Protein AF-0000000076868403 (afdb_homodimer)

Foldseek 3Di:
DDDDDDPVVVLVVQAAPQPRAGADFWKAQQVPRDIHHPVRVVVCVVVPQQADPVPRHGHPHCVRIDTDVVVVVVSCVVPVPRVVVRVD/DDDDDDPVVVLVVQAAPQPRAGADFWKAQQVPRDIHHPVRVVVCVVVPQQADPVPRHGHPHPVRMDTDVVVVVVSCVVPVPRVVVRVD

Secondary structure (DSSP, 8-state):
-EEEEEHHHHHHHTB-TTT-SB--SEEEETTT--EEEHHHHHHHHHTT--B-TTT--B--SGGGEEE-HHHHHHHHHH-TTHHHHHT-/-EEEEEHHHHHHHTB-TTT-SB--SEEEETTT--EEEHHHHHHHHHTT--B-TTT--B--SGGGEEE-HHHHHHHHHH-TTHHHHHT-

Nearest PDB structures (foldseek):
  3rpg-assembly1_C  TM=9.608E-01  e=3.696E-10  Homo sapiens
  6wi7-assembly1_A  TM=9.172E-01  e=2.124E-09  Homo sapiens
  2ckl-assembly1_B  TM=8.844E-01  e=1.419E-09  Mus musculus
  4s3o-assembly1_E  TM=8.921E-01  e=1.517E-09  Homo sapiens
  6wi8-assembly2_B  TM=9.335E-01  e=3.637E-09  Homo sapiens

Sequence (176 aa):
RFILVKLMDIRKEVQCPICLGIIRKTRTVMECLHRFCRDCIDKSMRLGNNECPACRTHCKSRRSLRDDPNFDALILALYPDIDKYEEERFILVKLMDIRKEVQCPICLGIIRKTRTVMECLHRFCRDCIDKSMRLGNNECPACRTHCKSRRSLRDDPNFDALILALYPDIDKYEEE

pLDDT: mean 93.48, std 6.61, range [60.47, 98.81]

Organism: Aegilops tauschii subsp. strangulata (NCBI:txid200361)

InterPro domains:
  IPR001841 Zinc finger, RING-type [PF13923] (15-55)
  IPR001841 Zinc finger, RING-type [PS50089] (16-56)
  IPR001841 Zinc finger, RING-type [SM00184] (16-55)
  IPR013083 Zinc finger, RING/FYVE/PHD-type [G3DSA:3.30.40.10] (9-79)
  IPR017907 Zinc finger, RING-type, conserved site [PS00518] (32-41)
  IPR044592 Putative E3 ubiquitin-protein ligase RING1a/b [PTHR46537] (1-88)

Radius of gyration: 16.28 Å; Cα contacts (8 Å, |Δi|>4): 278; chains: 2; bounding box: 44×41×28 Å

Solvent-accessible surface area (backbone atoms only — not comparable to full-atom values): 9998 Å² total; per-residue (Å²): 112,70,40,80,27,52,37,70,58,44,47,67,63,45,32,10,78,82,81,67,42,72,51,49,64,35,27,28,36,70,87,75,65,51,58,24,21,36,68,57,51,50,52,45,43,71,75,68,45,49,39,40,92,82,79,57,49,77,32,90,51,76,82,41,48,40,77,34,67,65,59,40,52,38,47,39,42,69,37,82,52,53,72,69,58,72,74,105,112,70,39,80,27,53,38,70,59,45,45,66,63,46,34,9,78,82,83,66,42,72,50,50,65,35,25,28,35,69,86,76,63,50,58,26,21,36,68,56,52,51,51,44,43,72,73,68,46,50,39,38,90,82,79,58,49,77,31,90,51,77,81,42,48,40,76,33,68,65,58,41,51,40,47,40,43,69,36,82,51,53,72,67,57,72,73,103

Structure (mmCIF, N/CA/C/O backbone):
data_AF-0000000076868403-model_v1
#
loop_
_entity.id
_entity.type
_entity.pdbx_description
1 polymer 'RING-type domain-containing protein'
#
loop_
_atom_site.group_PDB
_atom_site.id
_atom_site.type_symbol
_atom_site.label_atom_id
_atom_site.label_alt_id
_atom_site.label_comp_id
_atom_site.label_asym_id
_atom_site.label_entity_id
_atom_site.label_seq_id
_atom_site.pdbx_PDB_ins_code
_atom_site.Cartn_x
_atom_site.Cartn_y
_atom_site.Cartn_z
_atom_site.occupancy
_atom_site.B_iso_or_equiv
_atom_site.auth_seq_id
_atom_site.auth_comp_id
_atom_site.auth_asym_id
_atom_site.auth_atom_id
_atom_site.pdbx_PDB_model_num
ATOM 1 N N . ARG A 1 1 ? 12.086 -15.977 -14.242 1 80.31 1 ARG A N 1
ATOM 2 C CA . ARG A 1 1 ? 11.875 -16.688 -12.984 1 80.31 1 ARG A CA 1
ATOM 3 C C . ARG A 1 1 ? 10.531 -16.328 -12.367 1 80.31 1 ARG A C 1
ATOM 5 O O . ARG A 1 1 ? 10.008 -15.234 -12.602 1 80.31 1 ARG A O 1
ATOM 12 N N . PHE A 1 2 ? 9.93 -17.422 -11.883 1 84.69 2 PHE A N 1
ATOM 13 C CA . PHE A 1 2 ? 8.594 -17.25 -11.328 1 84.69 2 PHE A CA 1
ATOM 14 C C . PHE A 1 2 ? 8.555 -17.688 -9.867 1 84.69 2 PHE A C 1
ATOM 16 O O . PHE A 1 2 ? 9.414 -18.453 -9.422 1 84.69 2 PHE A O 1
ATOM 23 N N . ILE A 1 3 ? 7.703 -17.078 -9.195 1 82.75 3 ILE A N 1
ATOM 24 C CA . ILE A 1 3 ? 7.465 -17.516 -7.832 1 82.75 3 ILE A CA 1
ATOM 25 C C . ILE A 1 3 ? 6.051 -18.078 -7.711 1 82.75 3 ILE A C 1
ATOM 27 O O . ILE A 1 3 ? 5.125 -17.594 -8.359 1 82.75 3 ILE A O 1
ATOM 31 N N . LEU A 1 4 ? 6.059 -19.125 -6.961 1 86.12 4 LEU A N 1
ATOM 32 C CA . LEU A 1 4 ? 4.77 -19.734 -6.648 1 86.12 4 LEU A CA 1
ATOM 33 C C . LEU A 1 4 ? 4.188 -19.156 -5.363 1 86.12 4 LEU A C 1
ATOM 35 O O . LEU A 1 4 ? 4.828 -19.203 -4.312 1 86.12 4 LEU A O 1
ATOM 39 N N . VAL A 1 5 ? 3.016 -18.578 -5.566 1 87.12 5 VAL A N 1
ATOM 40 C CA . VAL A 1 5 ? 2.408 -17.938 -4.406 1 87.12 5 VAL A CA 1
ATOM 41 C C . VAL A 1 5 ? 1.061 -18.594 -4.102 1 87.12 5 VAL A C 1
ATOM 43 O O . VAL A 1 5 ? 0.298 -18.906 -5.016 1 87.12 5 VAL A O 1
ATOM 46 N N . LYS A 1 6 ? 0.873 -18.906 -2.785 1 89.06 6 LYS A N 1
ATOM 47 C CA . LYS A 1 6 ? -0.442 -19.391 -2.371 1 89.06 6 LYS A CA 1
ATOM 48 C C . LYS A 1 6 ? -1.523 -18.359 -2.658 1 89.06 6 LYS A C 1
ATOM 50 O O . LYS A 1 6 ? -1.516 -17.266 -2.078 1 89.06 6 LYS A O 1
ATOM 55 N N . LEU A 1 7 ? -2.42 -18.688 -3.447 1 86.62 7 LEU A N 1
ATOM 56 C CA . LEU A 1 7 ? -3.426 -17.75 -3.938 1 86.62 7 LEU A CA 1
ATOM 57 C C . LEU A 1 7 ? -4.258 -17.203 -2.787 1 86.62 7 LEU A C 1
ATOM 59 O O . LEU A 1 7 ? -4.5 -15.992 -2.719 1 86.62 7 LEU A O 1
ATOM 63 N N . MET A 1 8 ? -4.684 -18.047 -1.926 1 88.5 8 MET A N 1
ATOM 64 C CA . MET A 1 8 ? -5.555 -17.641 -0.831 1 88.5 8 MET A CA 1
ATOM 65 C C . MET A 1 8 ? -4.863 -16.609 0.056 1 88.5 8 MET A C 1
ATOM 67 O O . MET A 1 8 ? -5.5 -15.664 0.532 1 88.5 8 MET A O 1
ATOM 71 N N . ASP A 1 9 ? -3.598 -16.75 0.297 1 91.44 9 ASP A N 1
ATOM 72 C CA . ASP A 1 9 ? -2.859 -15.844 1.171 1 91.44 9 ASP A CA 1
ATOM 73 C C . ASP A 1 9 ? -2.693 -14.469 0.525 1 91.44 9 ASP A C 1
ATOM 75 O O . ASP A 1 9 ? -2.771 -13.445 1.206 1 91.44 9 ASP A O 1
ATOM 79 N N . ILE A 1 10 ? -2.494 -14.5 -0.738 1 92.31 10 ILE A N 1
ATOM 80 C CA . ILE A 1 10 ? -2.281 -13.227 -1.411 1 92.31 10 ILE A CA 1
ATOM 81 C C . ILE A 1 10 ? -3.619 -12.516 -1.612 1 92.31 10 ILE A C 1
ATOM 83 O O . ILE A 1 10 ? -3.699 -11.289 -1.518 1 92.31 10 ILE A O 1
ATOM 87 N N . ARG A 1 11 ? -4.613 -13.25 -1.947 1 92.25 11 ARG A N 1
ATOM 88 C CA . ARG A 1 11 ? -5.934 -12.664 -2.176 1 92.25 11 ARG A CA 1
ATOM 89 C C . ARG A 1 11 ? -6.398 -11.867 -0.962 1 92.25 11 ARG A C 1
ATOM 91 O O . ARG A 1 11 ? -6.953 -10.773 -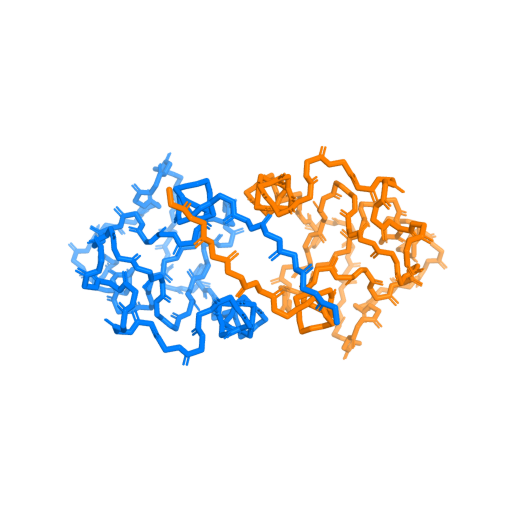1.106 1 92.25 11 ARG A O 1
ATOM 98 N N . LYS A 1 12 ? -6.195 -12.383 0.141 1 95.12 12 LYS A N 1
ATOM 99 C CA . LYS A 1 12 ? -6.602 -11.719 1.377 1 95.12 12 LYS A CA 1
ATOM 100 C C . LYS A 1 12 ? -5.965 -10.336 1.494 1 95.12 12 LYS A C 1
ATOM 102 O O . LYS A 1 12 ? -6.578 -9.406 2.023 1 95.12 12 LYS A O 1
ATOM 107 N N . GLU A 1 13 ? -4.758 -10.172 0.986 1 96.81 13 GLU A N 1
ATOM 108 C CA . GLU A 1 13 ? -3.986 -8.953 1.184 1 96.81 13 GLU A CA 1
ATOM 109 C C . GLU A 1 13 ? -4.316 -7.914 0.112 1 96.81 13 GLU A C 1
ATOM 111 O O . GLU A 1 13 ? -3.941 -6.746 0.237 1 96.81 13 GLU A O 1
ATOM 116 N N . VAL A 1 14 ? -5.031 -8.336 -0.958 1 97.75 14 VAL A N 1
ATOM 117 C CA . VAL A 1 14 ? -5.363 -7.395 -2.023 1 97.75 14 VAL A CA 1
ATOM 118 C C . VAL A 1 14 ? -6.875 -7.391 -2.26 1 97.75 14 VAL A C 1
ATOM 120 O O . VAL A 1 14 ? -7.336 -7.105 -3.367 1 97.75 14 VAL A O 1
ATOM 123 N N . GLN A 1 15 ? -7.566 -7.73 -1.273 1 97.88 15 GLN A N 1
ATOM 124 C CA . GLN A 1 15 ? -9.023 -7.777 -1.336 1 97.88 15 GLN A CA 1
ATOM 125 C C . GLN A 1 15 ? -9.641 -6.508 -0.763 1 97.88 15 GLN A C 1
ATOM 127 O O . GLN A 1 15 ? -9.227 -6.027 0.294 1 97.88 15 GLN A O 1
ATOM 132 N N . CYS A 1 16 ? -10.562 -6.023 -1.455 1 98.56 16 CYS A N 1
ATOM 133 C CA . CYS A 1 16 ? -11.359 -4.91 -0.945 1 98.56 16 CYS A CA 1
ATOM 134 C C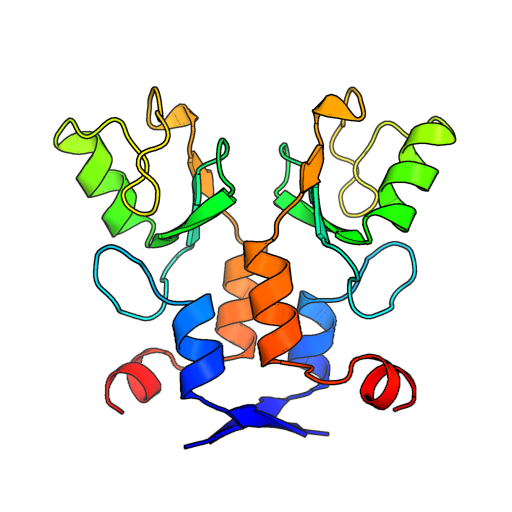 . CYS A 1 16 ? -12.281 -5.367 0.173 1 98.56 16 CYS A C 1
ATOM 136 O O . CYS A 1 16 ? -13.117 -6.258 -0.027 1 98.56 16 CYS A O 1
ATOM 138 N N . PRO A 1 17 ? -12.18 -4.688 1.312 1 98.25 17 PRO A N 1
ATOM 139 C CA . PRO A 1 17 ? -13.023 -5.105 2.439 1 98.25 17 PRO A CA 1
ATOM 140 C C . PRO A 1 17 ? -14.508 -4.863 2.191 1 98.25 17 PRO A C 1
ATOM 142 O O . PRO A 1 17 ? -15.352 -5.41 2.902 1 98.25 17 PRO A O 1
ATOM 145 N N . ILE A 1 18 ? -14.844 -4.098 1.295 1 98 18 ILE A N 1
ATOM 146 C CA . ILE A 1 18 ? -16.234 -3.76 1.062 1 98 18 ILE A CA 1
ATOM 147 C C . ILE A 1 18 ? -16.859 -4.758 0.088 1 98 18 ILE A C 1
ATOM 149 O O . ILE A 1 18 ? -17.859 -5.406 0.405 1 98 18 ILE A O 1
ATOM 153 N N . CYS A 1 19 ? -16.344 -4.992 -1.06 1 98.06 19 CYS A N 1
ATOM 154 C CA . CYS A 1 19 ? -16.969 -5.824 -2.08 1 98.06 19 CYS A CA 1
ATOM 155 C C . CYS A 1 19 ? -16.391 -7.234 -2.062 1 98.06 19 CYS A C 1
ATOM 157 O O . CYS A 1 19 ? -16.922 -8.141 -2.707 1 98.06 19 CYS A O 1
ATOM 159 N N . LEU A 1 20 ? -15.227 -7.426 -1.505 1 97.12 20 LEU A N 1
ATOM 160 C CA . LEU A 1 20 ? -14.547 -8.703 -1.293 1 97.12 20 LEU A CA 1
ATOM 161 C C . LEU A 1 20 ? -13.93 -9.211 -2.59 1 97.12 20 LEU A C 1
ATOM 163 O O . LEU A 1 20 ? -13.531 -10.375 -2.678 1 97.12 20 LEU A O 1
ATOM 167 N N . GLY A 1 21 ? -13.867 -8.398 -3.588 1 96.81 21 GLY A N 1
ATOM 168 C CA . GLY A 1 21 ? -13.117 -8.672 -4.801 1 96.81 21 GLY A CA 1
ATOM 169 C C . GLY A 1 21 ? -11.703 -8.133 -4.766 1 96.81 21 GLY A C 1
ATOM 170 O O . GLY A 1 21 ? -11.305 -7.48 -3.797 1 96.81 21 GLY A O 1
ATOM 171 N N . ILE A 1 22 ? -10.977 -8.461 -5.805 1 97.44 22 ILE A N 1
ATOM 172 C CA . ILE A 1 22 ? -9.648 -7.867 -5.949 1 97.44 22 ILE A CA 1
ATOM 173 C C . ILE A 1 22 ? -9.773 -6.355 -6.133 1 97.44 22 ILE A C 1
ATOM 175 O O . ILE A 1 22 ? -10.594 -5.887 -6.918 1 97.44 22 ILE A O 1
ATOM 179 N N . ILE A 1 23 ? -9.016 -5.637 -5.414 1 98.44 23 ILE A N 1
ATOM 180 C CA . ILE A 1 23 ? -9.086 -4.18 -5.418 1 98.44 23 ILE A CA 1
ATOM 181 C C . ILE A 1 23 ? -8.906 -3.658 -6.84 1 98.44 23 ILE A C 1
ATOM 183 O O . ILE A 1 23 ? -7.98 -4.066 -7.543 1 98.44 23 ILE A O 1
ATOM 187 N N . ARG A 1 24 ? -9.797 -2.809 -7.238 1 97.94 24 ARG A N 1
ATOM 188 C CA . ARG A 1 24 ? -9.703 -2.086 -8.5 1 97.94 24 ARG A CA 1
ATOM 189 C C . ARG A 1 24 ? -9.539 -0.589 -8.266 1 97.94 24 ARG A C 1
ATOM 191 O O . ARG A 1 24 ? -10.328 0.022 -7.539 1 97.94 24 ARG A O 1
ATOM 198 N N . LYS A 1 25 ? -8.5 -0.022 -8.914 1 98.44 25 LYS A N 1
ATOM 199 C CA . LYS A 1 25 ? -8.188 1.386 -8.688 1 98.44 25 LYS A CA 1
ATOM 200 C C . LYS A 1 25 ? -8.094 1.697 -7.195 1 98.44 25 LYS A C 1
ATOM 202 O O . LYS A 1 25 ? -9.031 2.244 -6.613 1 98.44 25 LYS A O 1
ATOM 207 N N . THR A 1 26 ? -7.016 1.602 -6.652 1 98.81 26 THR A N 1
ATOM 208 C CA . THR A 1 26 ? -6.816 1.579 -5.207 1 98.81 26 THR A CA 1
ATOM 209 C C . THR A 1 26 ? -7 2.973 -4.613 1 98.81 26 THR A C 1
ATOM 211 O O . THR A 1 26 ? -6.445 3.947 -5.121 1 98.81 26 THR A O 1
ATOM 214 N N . ARG A 1 27 ? -7.758 3.043 -3.639 1 98.44 27 ARG A N 1
ATOM 215 C CA . ARG A 1 27 ? -7.855 4.191 -2.746 1 98.44 27 ARG A CA 1
ATOM 216 C C . ARG A 1 27 ? -7.48 3.812 -1.317 1 98.44 27 ARG A C 1
ATOM 218 O O . ARG A 1 27 ? -7.965 2.809 -0.791 1 98.44 27 ARG A O 1
ATOM 225 N N . THR A 1 28 ? -6.621 4.605 -0.679 1 98.56 28 THR A N 1
ATOM 226 C CA . THR A 1 28 ? -6.059 4.309 0.634 1 98.56 28 THR A CA 1
ATOM 227 C C . THR A 1 28 ? -6.559 5.309 1.675 1 98.56 28 THR A C 1
ATOM 229 O O . THR A 1 28 ? -6.621 6.512 1.411 1 98.56 28 THR A O 1
ATOM 232 N N . VAL A 1 29 ? -6.953 4.816 2.787 1 97.69 29 VAL A N 1
ATOM 233 C CA . VAL A 1 29 ? -7.281 5.676 3.922 1 97.69 29 VAL A CA 1
ATOM 234 C C . VAL A 1 29 ? -5.996 6.133 4.613 1 97.69 29 VAL A C 1
ATOM 236 O O . VAL A 1 29 ? -5.258 5.312 5.168 1 97.69 29 VAL A O 1
ATOM 239 N N . MET A 1 30 ? -5.797 7.371 4.727 1 96.5 30 MET A N 1
ATOM 240 C CA . MET A 1 30 ? -4.5 7.91 5.121 1 96.5 30 MET A CA 1
ATOM 241 C C . MET A 1 30 ? -4.277 7.738 6.621 1 96.5 30 MET A C 1
ATOM 243 O O . MET A 1 30 ? -3.135 7.664 7.078 1 96.5 30 MET A O 1
ATOM 247 N N . GLU A 1 31 ? -5.32 7.574 7.305 1 95.5 31 GLU A N 1
ATOM 248 C CA . GLU A 1 31 ? -5.199 7.453 8.758 1 95.5 31 GLU A CA 1
ATOM 249 C C . GLU A 1 31 ? -4.75 6.051 9.156 1 95.5 31 GLU A C 1
ATOM 251 O O . GLU A 1 31 ? -4.074 5.871 10.172 1 95.5 31 GLU A O 1
ATOM 256 N N . CYS A 1 32 ? -5.102 5.105 8.352 1 96.88 32 CYS A N 1
ATOM 257 C CA . CYS A 1 32 ? -4.859 3.736 8.797 1 96.88 32 CYS A CA 1
ATOM 258 C C . CYS A 1 32 ? -4.176 2.918 7.711 1 96.88 32 CYS A C 1
ATOM 260 O O . CYS A 1 32 ? -3.734 1.795 7.957 1 96.88 32 CYS A O 1
ATOM 262 N N . LEU A 1 33 ? -4.121 3.348 6.527 1 98.31 33 LEU A N 1
ATOM 263 C CA . LEU A 1 33 ? -3.453 2.766 5.367 1 98.31 33 LEU A CA 1
ATOM 264 C C . LEU A 1 33 ? -4.156 1.488 4.922 1 98.31 33 LEU A C 1
ATOM 266 O O . LEU A 1 33 ? -3.582 0.685 4.184 1 98.31 33 LEU A O 1
ATOM 270 N N . HIS A 1 34 ? -5.445 1.32 5.281 1 98.38 34 HIS A N 1
ATOM 271 C CA . HIS A 1 34 ? -6.262 0.3 4.629 1 98.38 34 HIS A CA 1
ATOM 272 C C . HIS A 1 34 ? -6.625 0.712 3.207 1 98.38 34 HIS A C 1
ATOM 274 O O . HIS A 1 34 ? -6.773 1.902 2.92 1 98.38 34 HIS A O 1
ATOM 280 N N . ARG A 1 35 ? -6.777 -0.281 2.406 1 98.69 35 ARG A N 1
ATOM 281 C CA . ARG A 1 35 ? -6.965 -0.056 0.977 1 98.69 35 ARG A CA 1
ATOM 282 C C . ARG A 1 35 ? -8.297 -0.626 0.501 1 98.69 35 ARG A C 1
ATOM 284 O O . ARG A 1 35 ? -8.703 -1.704 0.937 1 98.69 35 ARG A O 1
ATOM 291 N N . PHE A 1 36 ? -8.914 0.096 -0.485 1 98.75 36 PHE A N 1
ATOM 292 C CA . PHE A 1 36 ? -10.211 -0.262 -1.054 1 98.75 36 PHE A CA 1
ATOM 293 C C . PHE A 1 36 ? -10.242 0.028 -2.549 1 98.75 36 PHE A C 1
ATOM 295 O O . PHE A 1 36 ? -9.398 0.77 -3.062 1 98.75 36 PHE A O 1
ATOM 302 N N . CYS A 1 37 ? -11.25 -0.607 -3.225 1 98.75 37 CYS A N 1
ATOM 303 C CA . CYS A 1 37 ? -11.594 -0.068 -4.535 1 98.75 37 CYS A CA 1
ATOM 304 C C . CYS A 1 37 ? -11.992 1.398 -4.434 1 98.75 37 CYS A C 1
ATOM 306 O O . CYS A 1 37 ? -12.703 1.788 -3.504 1 98.75 37 CYS A O 1
ATOM 308 N N . ARG A 1 38 ? -11.57 2.088 -5.352 1 98.62 38 ARG A N 1
ATOM 309 C CA . ARG A 1 38 ? -11.945 3.498 -5.371 1 98.62 38 ARG A CA 1
ATOM 310 C C . ARG A 1 38 ? -13.461 3.662 -5.285 1 98.62 38 ARG A C 1
ATOM 312 O O . ARG A 1 38 ? -13.961 4.387 -4.426 1 98.62 38 ARG A O 1
ATOM 319 N N . ASP A 1 39 ? -14.195 2.969 -6.121 1 98.44 39 ASP A N 1
ATOM 320 C CA . ASP A 1 39 ? -15.641 3.139 -6.188 1 98.44 39 ASP A CA 1
ATOM 321 C C . ASP A 1 39 ? -16.312 2.703 -4.883 1 98.44 39 ASP A C 1
ATOM 323 O O . ASP A 1 39 ? -17.266 3.334 -4.426 1 98.44 39 ASP A O 1
ATOM 327 N N . CYS A 1 40 ? -15.805 1.717 -4.293 1 98.25 40 CYS A N 1
ATOM 328 C CA . CYS A 1 40 ? -16.391 1.191 -3.068 1 98.25 40 CYS A CA 1
ATOM 329 C C . CYS A 1 40 ? -16.281 2.197 -1.93 1 98.25 40 CYS A C 1
ATOM 331 O O . CYS A 1 40 ? -17.266 2.533 -1.285 1 98.25 40 CYS A O 1
ATOM 333 N N . ILE A 1 41 ? -15.109 2.738 -1.686 1 98 41 ILE A N 1
ATOM 334 C CA . ILE A 1 41 ? -14.898 3.613 -0.537 1 98 41 ILE A CA 1
ATOM 335 C C . ILE A 1 41 ? -15.547 4.973 -0.795 1 98 41 ILE A C 1
ATOM 337 O O . ILE A 1 41 ? -16.078 5.594 0.124 1 98 41 ILE A O 1
ATOM 341 N N . ASP A 1 42 ? -15.453 5.367 -2.014 1 96.69 42 ASP A N 1
ATOM 342 C CA . ASP A 1 42 ? -16.125 6.625 -2.33 1 96.69 42 ASP A CA 1
ATOM 343 C C . ASP A 1 42 ? -17.625 6.523 -2.082 1 96.69 42 ASP A C 1
ATOM 345 O O . ASP A 1 42 ? -18.234 7.438 -1.523 1 96.69 42 ASP A O 1
ATOM 349 N N . LYS A 1 43 ? -18.188 5.473 -2.557 1 96.75 43 LYS A N 1
ATOM 350 C CA . LYS A 1 43 ? -19.609 5.246 -2.311 1 96.75 43 LYS A CA 1
ATOM 351 C C . LYS A 1 43 ? -19.906 5.184 -0.816 1 96.75 43 LYS A C 1
ATOM 353 O O . LYS A 1 43 ? -20.875 5.785 -0.344 1 96.75 43 LYS A O 1
ATOM 358 N N . SER A 1 44 ? -19.094 4.469 -0.094 1 96.06 44 SER A N 1
ATOM 359 C CA . SER A 1 44 ? -19.266 4.34 1.351 1 96.06 44 SER A CA 1
ATOM 360 C C . SER A 1 44 ? -19.25 5.707 2.031 1 96.06 44 SER A C 1
ATOM 362 O O . SER A 1 44 ? -20.109 5.996 2.869 1 96.06 44 SER A O 1
ATOM 364 N N . MET A 1 45 ? -18.359 6.57 1.677 1 93.75 45 MET A N 1
ATOM 365 C CA . MET A 1 45 ? -18.234 7.898 2.271 1 93.75 45 MET A CA 1
ATOM 366 C C . MET A 1 45 ? -19.406 8.781 1.88 1 93.75 45 MET A C 1
ATOM 368 O O . MET A 1 45 ? -19.906 9.562 2.693 1 93.75 45 MET A O 1
ATOM 372 N N . ARG A 1 46 ? -19.828 8.672 0.654 1 93.81 46 ARG A N 1
ATOM 373 C CA . ARG A 1 46 ? -20.953 9.445 0.159 1 93.81 46 ARG A CA 1
ATOM 374 C C . ARG A 1 46 ? -22.219 9.109 0.933 1 93.81 46 ARG A C 1
ATOM 376 O O . ARG A 1 46 ? -23.078 9.977 1.139 1 93.81 46 ARG A O 1
ATOM 383 N N . LEU A 1 47 ? -22.359 7.953 1.378 1 93.38 47 LEU A N 1
ATOM 384 C CA . LEU A 1 47 ? -23.547 7.496 2.104 1 93.38 47 LEU A CA 1
ATOM 385 C C . LEU A 1 47 ? -23.484 7.918 3.568 1 93.38 47 LEU A C 1
ATOM 387 O O . LEU A 1 47 ? -24.359 7.566 4.359 1 93.38 47 LEU A O 1
ATOM 391 N N . GLY A 1 48 ? -22.391 8.625 3.986 1 88 48 GLY A N 1
ATOM 392 C CA . GLY A 1 48 ? -22.297 9.242 5.297 1 88 48 GLY A CA 1
ATOM 393 C C . GLY A 1 48 ? -21.469 8.445 6.285 1 88 48 GLY A C 1
ATOM 394 O O . GLY A 1 48 ? -21.547 8.68 7.496 1 88 48 GLY A O 1
ATOM 395 N N . ASN A 1 49 ? -20.859 7.434 5.793 1 87.62 49 ASN A N 1
ATOM 396 C CA . ASN A 1 49 ? -19.953 6.68 6.645 1 87.62 49 ASN A CA 1
ATOM 397 C C . ASN A 1 49 ? -18.578 7.348 6.719 1 87.62 49 ASN A C 1
ATOM 399 O O . ASN A 1 49 ? -17.766 7.199 5.805 1 87.62 49 ASN A O 1
ATOM 403 N N . ASN A 1 50 ? -18.25 7.891 7.883 1 92.12 50 ASN A N 1
ATOM 404 C CA . ASN A 1 50 ? -16.984 8.617 8.039 1 92.12 50 ASN A CA 1
ATOM 405 C C . ASN A 1 50 ? -15.969 7.809 8.844 1 92.12 50 ASN A C 1
ATOM 407 O O . ASN A 1 50 ? -15.336 8.336 9.75 1 92.12 50 ASN A O 1
ATOM 411 N N . GLU A 1 51 ? -15.984 6.555 8.625 1 96 51 GLU A N 1
ATOM 412 C CA . GLU A 1 51 ? -15.008 5.656 9.234 1 96 51 GLU A CA 1
ATOM 413 C C . GLU A 1 51 ? -14.461 4.664 8.211 1 96 51 GLU A C 1
ATOM 415 O O . GLU A 1 51 ? -15.117 4.363 7.215 1 96 51 GLU A O 1
ATOM 420 N N . CYS A 1 52 ? -13.289 4.234 8.461 1 96.88 52 CYS A N 1
ATOM 421 C CA . CYS A 1 52 ? -12.727 3.176 7.629 1 96.88 52 CYS A CA 1
ATOM 422 C C . CYS A 1 52 ? -13.539 1.896 7.754 1 96.88 52 CYS A C 1
ATOM 424 O O . CYS A 1 52 ? -13.695 1.358 8.852 1 96.88 52 CYS A O 1
ATOM 426 N N . PRO A 1 53 ? -14.023 1.367 6.688 1 97.06 53 PRO A N 1
ATOM 427 C CA . PRO A 1 53 ? -14.852 0.158 6.738 1 97.06 53 PRO A CA 1
ATOM 428 C C . PRO A 1 53 ? -14.086 -1.055 7.27 1 97.06 53 PRO A C 1
ATOM 430 O O . PRO A 1 53 ? -14.703 -2.039 7.684 1 97.06 53 PRO A O 1
ATOM 433 N N . ALA A 1 54 ? -12.797 -0.998 7.27 1 97.12 54 ALA A N 1
ATOM 434 C CA . ALA A 1 54 ? -12 -2.156 7.676 1 97.12 54 ALA A CA 1
ATOM 435 C C . ALA A 1 54 ? -11.711 -2.123 9.172 1 97.12 54 ALA A C 1
ATOM 437 O O . ALA A 1 54 ? -11.633 -3.17 9.82 1 97.12 54 ALA A O 1
ATOM 438 N N . CYS A 1 55 ? -11.531 -0.953 9.781 1 97.31 55 CYS A N 1
ATOM 439 C CA . CYS A 1 55 ? -11.047 -0.934 11.164 1 97.31 55 CYS A CA 1
ATOM 440 C C . CYS A 1 55 ? -11.836 0.069 12 1 97.31 55 CYS A C 1
ATOM 442 O O . CYS A 1 55 ? -11.586 0.208 13.195 1 97.31 55 CYS A O 1
ATOM 444 N N . ARG A 1 56 ? -12.578 0.985 11.414 1 95.75 56 ARG A N 1
ATOM 445 C CA . ARG A 1 56 ? -13.516 1.921 12.023 1 95.75 56 ARG A CA 1
ATOM 446 C C . ARG A 1 56 ? -12.805 3.189 12.484 1 95.75 56 ARG A C 1
ATOM 448 O O . ARG A 1 56 ? -13.398 4.035 13.148 1 95.75 56 ARG A O 1
ATOM 455 N N . THR A 1 57 ? -11.57 3.271 12.094 1 95.94 57 THR A N 1
ATOM 456 C CA . THR A 1 57 ? -10.891 4.543 12.336 1 95.94 57 THR A CA 1
ATOM 457 C C . THR A 1 57 ? -11.664 5.691 11.695 1 95.94 57 THR A C 1
ATOM 459 O O . THR A 1 57 ? -12.148 5.57 10.57 1 95.94 57 THR A O 1
ATOM 462 N N . HIS A 1 58 ? -11.688 6.723 12.422 1 94.75 58 HIS A N 1
ATOM 463 C CA . HIS A 1 58 ? -12.414 7.891 11.938 1 94.75 58 HIS A CA 1
ATOM 464 C C . HIS A 1 58 ? -11.742 8.492 10.703 1 94.75 58 HIS A C 1
ATOM 466 O O . HIS A 1 58 ? -10.531 8.711 10.703 1 94.75 58 HIS A O 1
ATOM 472 N N . CYS A 1 59 ? -12.516 8.648 9.711 1 90.69 59 CYS A N 1
ATOM 473 C CA . CYS A 1 59 ? -12.117 9.297 8.469 1 90.69 59 CYS A CA 1
ATOM 474 C C . CYS A 1 59 ? -12.977 10.523 8.195 1 90.69 59 CYS A C 1
ATOM 476 O O . CYS A 1 59 ? -14.172 10.406 7.949 1 90.69 59 CYS A O 1
ATOM 478 N N . LYS A 1 60 ? -12.477 11.688 8.383 1 84.25 60 LYS A N 1
ATOM 479 C CA . LYS A 1 60 ? -13.227 12.945 8.414 1 84.25 60 LYS A CA 1
ATOM 480 C C . LYS A 1 60 ? -13.969 13.172 7.098 1 84.25 60 LYS A C 1
ATOM 482 O O . LYS A 1 60 ? -15.148 13.547 7.098 1 84.25 60 LYS A O 1
ATOM 487 N N . SER A 1 61 ? -13.336 13.141 5.965 1 88.94 61 SER A N 1
ATOM 488 C CA . SER A 1 61 ? -13.891 13.406 4.641 1 88.94 61 SER A CA 1
ATOM 489 C C . SER A 1 61 ? -13.133 12.633 3.562 1 88.94 61 SER A C 1
ATOM 491 O O . SER A 1 61 ? -12.234 11.852 3.867 1 88.94 61 SER A O 1
ATOM 493 N N . ARG A 1 62 ? -13.617 12.781 2.346 1 90 62 ARG A N 1
ATOM 494 C CA . ARG A 1 62 ? -12.977 12.156 1.192 1 90 62 ARG A CA 1
ATOM 495 C C . ARG A 1 62 ? -11.539 12.641 1.04 1 90 62 ARG A C 1
ATOM 497 O O . ARG A 1 62 ? -10.742 12.031 0.314 1 90 62 ARG A O 1
ATOM 504 N N . ARG A 1 63 ? -11.234 13.711 1.714 1 90.38 63 ARG A N 1
ATOM 505 C CA . ARG A 1 63 ? -9.883 14.258 1.641 1 90.38 63 ARG A CA 1
ATOM 506 C C . ARG A 1 63 ? -8.883 13.359 2.367 1 90.38 63 ARG A C 1
ATOM 508 O O . ARG A 1 63 ? -7.672 13.484 2.166 1 90.38 63 ARG A O 1
ATOM 515 N N . SER A 1 64 ? -9.438 12.477 3.156 1 93.69 64 SER A N 1
ATOM 516 C CA . SER A 1 64 ? -8.602 11.531 3.887 1 93.69 64 SER A CA 1
ATOM 517 C C . SER A 1 64 ? -8.18 10.367 2.996 1 93.69 64 SER A C 1
ATOM 519 O O . SER A 1 64 ? -7.43 9.484 3.426 1 93.69 64 SER A O 1
ATOM 521 N N . LEU A 1 65 ? -8.664 10.359 1.799 1 96.75 65 LEU A N 1
ATOM 522 C CA . LEU A 1 65 ? -8.375 9.266 0.885 1 96.75 65 LEU A CA 1
ATOM 523 C C . LEU A 1 65 ? -7.383 9.695 -0.187 1 96.75 65 LEU A C 1
ATOM 525 O O . LEU A 1 65 ? -7.402 10.852 -0.629 1 96.75 65 LEU A O 1
ATOM 529 N N . ARG A 1 66 ? -6.562 8.734 -0.571 1 97.94 66 ARG A N 1
ATOM 530 C CA . ARG A 1 66 ? -5.594 8.977 -1.637 1 97.94 66 ARG A CA 1
ATOM 531 C C . ARG A 1 66 ? -5.543 7.801 -2.609 1 97.94 66 ARG A C 1
ATOM 533 O O . ARG A 1 66 ? -5.605 6.641 -2.193 1 97.94 66 ARG A O 1
ATOM 540 N N . ASP A 1 67 ? -5.512 8.164 -3.848 1 98.56 67 ASP A N 1
ATOM 541 C CA . ASP A 1 67 ? -5.238 7.133 -4.84 1 98.56 67 ASP A CA 1
ATOM 542 C C . ASP A 1 67 ? -3.832 6.566 -4.676 1 98.56 67 ASP A C 1
ATOM 544 O O . ASP A 1 67 ? -2.898 7.293 -4.336 1 98.56 67 ASP A O 1
ATOM 548 N N . ASP A 1 68 ? -3.678 5.273 -4.918 1 98.56 68 ASP A N 1
ATOM 549 C CA . ASP A 1 68 ? -2.379 4.621 -4.785 1 98.56 68 ASP A CA 1
ATOM 550 C C . ASP A 1 68 ? -2.01 3.873 -6.066 1 98.56 68 ASP A C 1
ATOM 552 O O . ASP A 1 68 ? -2.115 2.646 -6.125 1 98.56 68 ASP A O 1
ATOM 556 N N . PRO A 1 69 ? -1.531 4.59 -7.039 1 98.38 69 PRO A N 1
ATOM 557 C CA . PRO A 1 69 ? -1.159 3.93 -8.297 1 98.38 69 PRO A CA 1
ATOM 558 C C . PRO A 1 69 ? -0.038 2.908 -8.109 1 98.38 69 PRO A C 1
ATOM 560 O O . PRO A 1 69 ? 0.086 1.975 -8.906 1 98.38 69 PRO A O 1
ATOM 563 N N . ASN A 1 70 ? 0.77 3.068 -7.074 1 97.38 70 ASN A N 1
ATOM 564 C CA . ASN A 1 70 ? 1.804 2.078 -6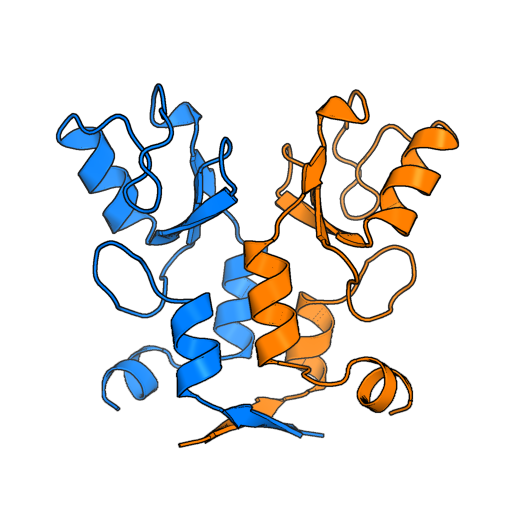.793 1 97.38 70 ASN A CA 1
ATOM 565 C C . ASN A 1 70 ? 1.2 0.722 -6.438 1 97.38 70 ASN A C 1
ATOM 567 O O . ASN A 1 70 ? 1.699 -0.317 -6.875 1 97.38 70 ASN A O 1
ATOM 571 N N . PHE A 1 71 ? 0.206 0.739 -5.625 1 98.56 71 PHE A N 1
ATOM 572 C CA . PHE A 1 71 ? -0.477 -0.5 -5.27 1 98.56 71 PHE A CA 1
ATOM 573 C C . PHE A 1 71 ? -1.195 -1.088 -6.48 1 98.56 71 PHE A C 1
ATOM 575 O O . PHE A 1 71 ? -1.266 -2.309 -6.633 1 98.56 71 PHE A O 1
ATOM 582 N N . ASP A 1 72 ? -1.708 -0.2 -7.391 1 98.44 72 ASP A N 1
ATOM 583 C CA . ASP A 1 72 ? -2.316 -0.663 -8.633 1 98.44 72 ASP A CA 1
ATOM 584 C C . ASP A 1 72 ? -1.306 -1.426 -9.492 1 98.44 72 ASP A C 1
ATOM 586 O O . ASP A 1 72 ? -1.635 -2.457 -10.078 1 98.44 72 ASP A O 1
ATOM 590 N N . ALA A 1 73 ? -0.142 -0.894 -9.547 1 97.62 73 ALA A N 1
ATOM 591 C CA . ALA A 1 73 ? 0.915 -1.555 -10.312 1 97.62 73 ALA A CA 1
ATOM 592 C C . ALA A 1 73 ? 1.226 -2.934 -9.734 1 97.62 73 ALA A C 1
ATOM 594 O O . ALA A 1 73 ? 1.451 -3.889 -10.484 1 97.62 73 ALA A O 1
ATOM 595 N N . LEU A 1 74 ? 1.241 -3.023 -8.422 1 97.31 74 LEU A N 1
ATOM 596 C CA . LEU A 1 74 ? 1.459 -4.305 -7.758 1 97.31 74 LEU A CA 1
ATOM 597 C C . LEU A 1 74 ? 0.356 -5.293 -8.109 1 97.31 74 LEU A C 1
ATOM 599 O O . LEU A 1 74 ? 0.637 -6.445 -8.453 1 97.31 74 LEU A O 1
ATOM 603 N N . ILE A 1 75 ? -0.889 -4.867 -8.039 1 96.88 75 ILE A N 1
ATOM 604 C CA . ILE A 1 75 ? -2.027 -5.723 -8.352 1 96.88 75 ILE A CA 1
ATOM 605 C C . ILE A 1 75 ? -1.926 -6.207 -9.797 1 96.88 75 ILE A C 1
ATOM 607 O O . ILE A 1 75 ? -2.174 -7.383 -10.078 1 96.88 75 ILE A O 1
ATOM 611 N N . LEU A 1 76 ? -1.546 -5.289 -10.625 1 95.56 76 LEU A N 1
ATOM 612 C CA . LEU A 1 76 ? -1.405 -5.645 -12.031 1 95.56 76 LEU A CA 1
ATOM 613 C C . LEU A 1 76 ? -0.331 -6.711 -12.219 1 95.56 76 LEU A C 1
ATOM 615 O O . LEU A 1 76 ? -0.48 -7.609 -13.055 1 95.56 76 LEU A O 1
ATOM 619 N N . ALA A 1 77 ? 0.756 -6.586 -11.516 1 94.19 77 ALA A N 1
ATOM 620 C CA . ALA A 1 77 ? 1.838 -7.566 -11.586 1 94.19 77 ALA A CA 1
ATOM 621 C C . ALA A 1 77 ? 1.376 -8.93 -11.086 1 94.19 77 ALA A C 1
ATOM 623 O O . ALA A 1 77 ? 1.805 -9.969 -11.602 1 94.19 77 ALA A O 1
ATOM 624 N N . LEU A 1 78 ? 0.495 -8.969 -10.141 1 93.19 78 LEU A N 1
ATOM 625 C CA . LEU A 1 78 ? -0.017 -10.203 -9.555 1 93.19 78 LEU A CA 1
ATOM 626 C C . LEU A 1 78 ? -1.101 -10.812 -10.438 1 93.19 78 LEU A C 1
ATOM 628 O O . LEU A 1 78 ? -1.14 -12.031 -10.625 1 93.19 78 LEU A O 1
ATOM 632 N N . TYR A 1 79 ? -1.922 -9.867 -10.891 1 92 79 TYR A N 1
ATOM 633 C CA . TYR A 1 79 ? -3.1 -10.25 -11.664 1 92 79 TYR A CA 1
ATOM 634 C C . TYR A 1 79 ? -3.178 -9.469 -12.969 1 92 79 TYR A C 1
ATOM 636 O O . TYR A 1 79 ? -3.918 -8.492 -13.07 1 92 79 TYR A O 1
ATOM 644 N N . PRO A 1 80 ? -2.502 -9.992 -13.93 1 89.44 80 PRO A N 1
ATOM 645 C CA . PRO A 1 80 ? -2.57 -9.273 -15.203 1 89.44 80 PRO A CA 1
ATOM 646 C C . PRO A 1 80 ? -3.98 -9.242 -15.789 1 89.44 80 PRO A C 1
ATOM 648 O O . PRO A 1 80 ? -4.316 -8.336 -16.562 1 89.44 80 PRO A O 1
ATOM 651 N N . ASP A 1 81 ? -4.75 -10.18 -15.398 1 89.94 81 ASP A N 1
ATOM 652 C CA . ASP A 1 81 ? -6.16 -10.227 -15.766 1 89.94 81 ASP A CA 1
ATOM 653 C C . ASP A 1 81 ? -7.035 -10.531 -14.555 1 89.94 81 ASP A C 1
ATOM 655 O O . ASP A 1 81 ? -7.324 -11.695 -14.266 1 89.94 81 ASP A O 1
ATOM 659 N N . ILE A 1 82 ? -7.484 -9.531 -13.953 1 88.94 82 ILE A N 1
ATOM 660 C CA . ILE A 1 82 ? -8.203 -9.641 -12.688 1 88.94 82 ILE A CA 1
ATOM 661 C C . ILE A 1 82 ? -9.477 -10.461 -12.883 1 88.94 82 ILE A C 1
ATOM 663 O O . ILE A 1 82 ? -9.82 -11.305 -12.047 1 88.94 82 ILE A O 1
ATOM 667 N N . ASP A 1 83 ? -10.148 -10.18 -13.953 1 89.5 83 ASP A N 1
ATOM 668 C CA . ASP A 1 83 ? -11.438 -10.828 -14.188 1 89.5 83 ASP A CA 1
ATOM 669 C C . ASP A 1 83 ? -11.273 -12.352 -14.273 1 89.5 83 ASP A C 1
ATOM 671 O O . ASP A 1 83 ? -12.148 -13.102 -13.852 1 89.5 83 ASP A O 1
ATOM 675 N N . LYS A 1 84 ? -10.172 -12.797 -14.797 1 83.62 84 LYS A N 1
ATOM 676 C CA . LYS A 1 84 ? -9.898 -14.227 -14.906 1 83.62 84 LYS A CA 1
ATOM 677 C C . LYS A 1 84 ? -9.75 -14.867 -13.523 1 83.62 84 LYS A C 1
ATOM 679 O O . LYS A 1 84 ? -10.164 -16 -13.32 1 83.62 84 LYS A O 1
ATOM 684 N N . TYR A 1 85 ? -9.297 -14.109 -12.586 1 81 85 TYR A N 1
ATOM 685 C CA . TYR A 1 85 ? -9.023 -14.656 -11.258 1 81 85 TYR A CA 1
ATOM 686 C C . TYR A 1 85 ? -10.227 -14.492 -10.336 1 81 85 TYR A C 1
ATOM 688 O O . TYR A 1 85 ? -10.352 -15.203 -9.344 1 81 85 TYR A O 1
ATOM 696 N N . GLU A 1 86 ? -11.031 -13.492 -10.641 1 82.25 86 GLU A N 1
ATOM 697 C CA . GLU A 1 86 ? -12.25 -13.336 -9.844 1 82.25 86 GLU A CA 1
ATOM 698 C C . GLU A 1 86 ? -13.242 -14.461 -10.117 1 82.25 86 GLU A C 1
ATOM 700 O O . GLU A 1 86 ? -14.078 -14.773 -9.266 1 82.25 86 GLU A O 1
ATOM 705 N N . GLU A 1 87 ? -13.117 -15.125 -11.18 1 68.94 87 GLU A N 1
ATOM 706 C CA . GLU A 1 87 ? -13.984 -16.234 -11.547 1 68.94 87 GLU A CA 1
ATOM 707 C C . GLU A 1 87 ? -13.539 -17.531 -10.852 1 68.94 87 GLU A C 1
ATOM 709 O O . GLU A 1 87 ? -14.32 -18.469 -10.742 1 68.94 87 GLU A O 1
ATOM 714 N N . GLU A 1 88 ? -12.367 -17.469 -10.344 1 60.47 88 GLU A N 1
ATOM 715 C CA . GLU A 1 88 ? -11.883 -18.703 -9.719 1 60.47 88 GLU A CA 1
ATOM 716 C C . GLU A 1 88 ? -12.188 -18.719 -8.219 1 60.47 88 GLU A C 1
ATOM 718 O O . GLU A 1 88 ? -12.609 -19.734 -7.676 1 60.47 88 GLU A O 1
ATOM 723 N N . ARG B 1 1 ? -4.645 -23.656 -4.082 1 80.5 1 ARG B N 1
ATOM 724 C CA . ARG B 1 1 ? -4.395 -23.094 -5.406 1 80.5 1 ARG B CA 1
ATOM 725 C C . ARG B 1 1 ? -3.297 -22.047 -5.363 1 80.5 1 ARG B C 1
ATOM 727 O O . ARG B 1 1 ? -3.082 -21.406 -4.328 1 80.5 1 ARG B O 1
ATOM 734 N N . PHE B 1 2 ? -2.443 -22.188 -6.391 1 84.69 2 PHE B N 1
ATOM 735 C CA . PHE B 1 2 ? -1.294 -21.297 -6.449 1 84.69 2 PHE B CA 1
ATOM 736 C C . PHE B 1 2 ? -1.313 -20.469 -7.73 1 84.69 2 PHE B C 1
ATOM 738 O O . PHE B 1 2 ? -1.964 -20.844 -8.703 1 84.69 2 PHE B O 1
ATOM 745 N N . ILE B 1 3 ? -0.75 -19.359 -7.594 1 82.62 3 ILE B N 1
ATOM 746 C CA . ILE B 1 3 ? -0.569 -18.547 -8.797 1 82.62 3 ILE B CA 1
ATOM 747 C C . ILE B 1 3 ? 0.92 -18.391 -9.086 1 82.62 3 ILE B C 1
ATOM 749 O O . ILE B 1 3 ? 1.736 -18.328 -8.164 1 82.62 3 ILE B O 1
ATOM 753 N N . LEU B 1 4 ? 1.125 -18.438 -10.352 1 86.06 4 LEU B N 1
ATOM 754 C CA . LEU B 1 4 ? 2.482 -18.203 -10.82 1 86.06 4 LEU B CA 1
ATOM 755 C C . LEU B 1 4 ? 2.682 -16.719 -11.156 1 86.06 4 LEU B C 1
ATOM 757 O O . LEU B 1 4 ? 1.938 -16.156 -11.961 1 86.06 4 LEU B O 1
ATOM 761 N N . VAL B 1 5 ? 3.635 -16.188 -10.438 1 87.12 5 VAL B N 1
ATOM 762 C CA . VAL B 1 5 ? 3.867 -14.766 -10.656 1 87.12 5 VAL B CA 1
ATOM 763 C C . VAL B 1 5 ? 5.289 -14.539 -11.164 1 87.12 5 VAL B C 1
ATOM 765 O O . VAL B 1 5 ? 6.23 -15.195 -10.703 1 87.12 5 VAL B O 1
ATOM 768 N N . LYS B 1 6 ? 5.367 -13.703 -12.25 1 88.88 6 LYS B N 1
ATOM 769 C CA . LY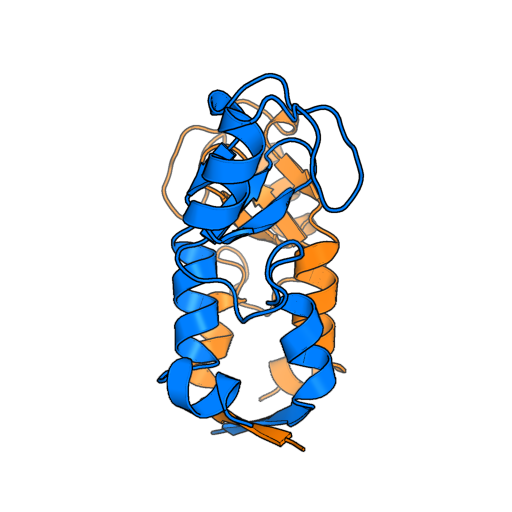S B 1 6 ? 6.691 -13.312 -12.719 1 88.88 6 LYS B CA 1
ATOM 770 C C . LYS B 1 6 ? 7.473 -12.594 -11.625 1 88.88 6 LYS B C 1
ATOM 772 O O . LYS B 1 6 ? 7.086 -11.5 -11.195 1 88.88 6 LYS B O 1
ATOM 777 N N . LEU B 1 7 ? 8.516 -13.141 -11.25 1 86.31 7 LEU B N 1
ATOM 778 C CA . LEU B 1 7 ? 9.281 -12.648 -10.109 1 86.31 7 LEU B CA 1
ATOM 779 C C . LEU B 1 7 ? 9.766 -11.219 -10.344 1 86.31 7 LEU B C 1
ATOM 781 O O . LEU B 1 7 ? 9.641 -10.367 -9.461 1 86.31 7 LEU B O 1
ATOM 785 N N . MET B 1 8 ? 10.312 -10.977 -11.484 1 88.19 8 MET B N 1
ATOM 786 C CA . MET B 1 8 ? 10.875 -9.664 -11.781 1 88.19 8 MET B CA 1
ATOM 787 C C . MET B 1 8 ? 9.812 -8.57 -11.68 1 88.19 8 MET B C 1
ATOM 789 O O . MET B 1 8 ? 10.086 -7.469 -11.203 1 88.19 8 MET B O 1
ATOM 793 N N . ASP B 1 9 ? 8.609 -8.836 -12.102 1 91.38 9 ASP B N 1
ATOM 794 C CA . ASP B 1 9 ? 7.539 -7.844 -12.094 1 91.38 9 ASP B CA 1
ATOM 795 C C . ASP B 1 9 ? 7.082 -7.539 -10.664 1 91.38 9 ASP B C 1
ATOM 797 O O . ASP B 1 9 ? 6.766 -6.391 -10.344 1 91.38 9 ASP B O 1
ATOM 801 N N . ILE B 1 10 ? 7.086 -8.555 -9.898 1 92.25 10 ILE B N 1
ATOM 802 C CA . ILE B 1 10 ? 6.613 -8.344 -8.531 1 92.25 10 ILE B CA 1
ATOM 803 C C . ILE B 1 10 ? 7.715 -7.699 -7.695 1 92.25 10 ILE B C 1
ATOM 805 O O . ILE B 1 10 ? 7.441 -6.863 -6.832 1 92.25 10 ILE B O 1
ATOM 809 N N . ARG B 1 11 ? 8.906 -8.102 -7.887 1 92.19 11 ARG B N 1
ATOM 810 C CA . ARG B 1 11 ? 10.023 -7.559 -7.129 1 92.19 11 ARG B CA 1
ATOM 811 C C . ARG B 1 11 ? 10.086 -6.039 -7.258 1 92.19 11 ARG B C 1
ATOM 813 O O . ARG B 1 11 ? 10.32 -5.34 -6.27 1 92.19 11 ARG B O 1
ATOM 820 N N . LYS B 1 12 ? 9.891 -5.574 -8.391 1 95.06 12 LYS B N 1
ATOM 821 C CA . LYS B 1 12 ? 9.938 -4.137 -8.641 1 95.06 12 LYS B CA 1
ATOM 822 C C . LYS B 1 12 ? 8.93 -3.396 -7.766 1 95.06 12 LYS B C 1
ATOM 824 O O . LYS B 1 12 ? 9.18 -2.266 -7.344 1 95.06 12 LYS B O 1
ATOM 829 N N . GLU B 1 13 ? 7.809 -4.016 -7.465 1 96.75 13 GLU B N 1
ATOM 830 C CA . GLU B 1 13 ? 6.707 -3.35 -6.777 1 96.75 13 GLU B CA 1
ATOM 831 C C . GLU B 1 13 ? 6.871 -3.441 -5.262 1 96.75 13 GLU B C 1
ATOM 833 O O . GLU B 1 13 ? 6.168 -2.756 -4.516 1 96.75 13 GLU B O 1
ATOM 838 N N . VAL B 1 14 ? 7.816 -4.297 -4.785 1 97.69 14 VAL B N 1
ATOM 839 C CA . VAL B 1 14 ? 8.008 -4.441 -3.348 1 97.69 14 VAL B CA 1
ATOM 840 C C . VAL B 1 14 ? 9.477 -4.199 -2.992 1 97.69 14 VAL B C 1
ATOM 842 O O . VAL B 1 14 ? 9.977 -4.727 -1.995 1 97.69 14 VAL B O 1
ATOM 845 N N . GLN B 1 15 ? 10.102 -3.477 -3.791 1 97.81 15 GLN B N 1
ATOM 846 C CA . GLN B 1 15 ? 11.508 -3.15 -3.596 1 97.81 15 GLN B CA 1
ATOM 847 C C . GLN B 1 15 ? 11.672 -1.784 -2.934 1 97.81 15 GLN B C 1
ATOM 849 O O . GLN B 1 15 ? 11.008 -0.82 -3.316 1 97.81 15 GLN B O 1
ATOM 854 N N . CYS B 1 16 ? 12.508 -1.764 -2 1 98.5 16 CYS B N 1
ATOM 855 C CA . CYS B 1 16 ? 12.883 -0.492 -1.393 1 98.5 16 CYS B CA 1
ATOM 856 C C . CYS B 1 16 ? 13.742 0.331 -2.342 1 98.5 16 CYS B C 1
ATOM 858 O O . CYS B 1 16 ? 14.812 -0.116 -2.762 1 98.5 16 CYS B O 1
ATOM 860 N N . PRO B 1 17 ? 13.312 1.566 -2.598 1 98.25 17 PRO B N 1
ATOM 861 C CA . PRO B 1 17 ? 14.078 2.395 -3.531 1 98.25 17 PRO B CA 1
ATOM 862 C C . PRO B 1 17 ? 15.453 2.771 -2.996 1 98.25 17 PRO B C 1
ATOM 864 O O . PRO B 1 17 ? 16.328 3.203 -3.76 1 98.25 17 PRO B O 1
ATOM 867 N N . ILE B 1 18 ? 15.672 2.646 -1.784 1 98 18 ILE B N 1
ATOM 868 C CA . ILE B 1 18 ? 16.938 3.068 -1.197 1 98 18 ILE B CA 1
ATOM 869 C C . ILE B 1 18 ? 17.938 1.91 -1.228 1 98 18 ILE B C 1
ATOM 871 O O . ILE B 1 18 ? 19.031 2.035 -1.785 1 98 18 ILE B O 1
ATOM 875 N N . CYS B 1 19 ? 17.656 0.774 -0.729 1 98 19 CYS B N 1
ATOM 876 C CA . CYS B 1 19 ? 18.609 -0.317 -0.602 1 98 19 CYS B CA 1
ATOM 877 C C . CYS B 1 19 ? 18.453 -1.316 -1.742 1 98 19 CYS B C 1
ATOM 879 O O . CYS B 1 19 ? 19.297 -2.199 -1.919 1 98 19 CYS B O 1
ATOM 881 N N . LEU B 1 20 ? 17.344 -1.329 -2.396 1 97.06 20 LEU B N 1
ATOM 882 C CA . LEU B 1 20 ? 17.031 -2.127 -3.576 1 97.06 20 LEU B CA 1
ATOM 883 C C . LEU B 1 20 ? 16.75 -3.576 -3.193 1 97.06 20 LEU B C 1
ATOM 885 O O . LEU B 1 20 ? 16.703 -4.453 -4.059 1 97.06 20 LEU B O 1
ATOM 889 N N . GLY B 1 21 ? 16.594 -3.85 -1.943 1 96.81 21 GLY B N 1
ATOM 890 C CA . GLY B 1 21 ? 16.109 -5.133 -1.458 1 96.81 21 GLY B CA 1
ATOM 891 C C . GLY B 1 21 ? 14.602 -5.176 -1.265 1 96.81 21 GLY B C 1
ATOM 892 O O . GLY B 1 21 ? 13.922 -4.168 -1.459 1 96.81 21 GLY B O 1
ATOM 893 N N . ILE B 1 22 ? 14.133 -6.355 -0.924 1 97.38 22 ILE B N 1
ATOM 894 C CA . ILE B 1 22 ? 12.727 -6.48 -0.562 1 97.38 22 ILE B CA 1
ATOM 895 C C . ILE B 1 22 ? 12.445 -5.668 0.699 1 97.38 22 ILE B C 1
ATOM 897 O O . ILE B 1 22 ? 13.203 -5.738 1.672 1 97.38 22 ILE B O 1
ATOM 901 N N . ILE B 1 23 ? 11.43 -4.902 0.667 1 98.38 23 ILE B N 1
ATOM 902 C CA . ILE B 1 23 ? 11.086 -4.004 1.763 1 98.38 23 ILE B CA 1
ATOM 903 C C . ILE B 1 23 ? 10.945 -4.797 3.059 1 98.38 23 ILE B C 1
ATOM 905 O O . ILE B 1 23 ? 10.266 -5.824 3.094 1 98.38 23 ILE B O 1
ATOM 909 N N . ARG B 1 24 ? 11.609 -4.336 4.078 1 97.88 24 ARG B N 1
ATOM 910 C CA . ARG B 1 24 ? 11.492 -4.867 5.43 1 97.88 24 ARG B CA 1
ATOM 911 C C . ARG B 1 24 ? 10.883 -3.836 6.371 1 97.88 24 ARG B C 1
ATOM 913 O O . ARG B 1 24 ? 11.359 -2.705 6.457 1 97.88 24 ARG B O 1
ATOM 920 N N . LYS B 1 25 ? 9.82 -4.281 7.09 1 98.44 25 LYS B N 1
ATOM 921 C CA . LYS B 1 25 ? 9.102 -3.352 7.953 1 98.44 25 LYS B CA 1
ATOM 922 C C . LYS B 1 25 ? 8.727 -2.074 7.203 1 98.44 25 LYS B C 1
ATOM 924 O O . LYS B 1 25 ? 9.391 -1.045 7.355 1 98.44 25 LYS B O 1
ATOM 929 N N . THR B 1 26 ? 7.664 -2.035 6.625 1 98.81 26 THR B N 1
ATOM 930 C CA . THR B 1 26 ? 7.293 -1.025 5.641 1 98.81 26 THR B CA 1
ATOM 931 C C . THR B 1 26 ? 7 0.31 6.316 1 98.81 26 THR B C 1
ATOM 933 O O . THR B 1 26 ? 6.266 0.362 7.309 1 98.81 26 THR B O 1
ATOM 936 N N . ARG B 1 27 ? 7.562 1.282 5.844 1 98.44 27 ARG B N 1
ATOM 937 C CA . ARG B 1 27 ? 7.227 2.67 6.141 1 98.44 27 ARG B CA 1
ATOM 938 C C . ARG B 1 27 ? 6.797 3.412 4.879 1 98.44 27 ARG B C 1
ATOM 940 O O . ARG B 1 27 ? 7.473 3.342 3.852 1 98.44 27 ARG B O 1
ATOM 947 N N . THR B 1 28 ? 5.668 4.141 4.934 1 98.56 28 THR B N 1
ATOM 948 C CA . THR B 1 28 ? 5.051 4.789 3.781 1 98.56 28 THR B CA 1
ATOM 949 C C . THR B 1 28 ? 5.113 6.305 3.914 1 98.56 28 THR B C 1
ATOM 951 O O . THR B 1 28 ? 4.871 6.852 4.996 1 98.56 28 THR B O 1
ATOM 954 N N . VAL B 1 29 ? 5.484 6.953 2.867 1 97.69 29 VAL B N 1
ATOM 955 C CA . VAL B 1 29 ? 5.41 8.406 2.812 1 97.69 29 VAL B CA 1
ATOM 956 C C . VAL B 1 29 ? 3.973 8.844 2.533 1 97.69 29 VAL B C 1
ATOM 958 O O . VAL B 1 29 ? 3.428 8.555 1.464 1 97.69 29 VAL B O 1
ATOM 961 N N . MET B 1 30 ? 3.412 9.625 3.35 1 96.5 30 MET B N 1
ATOM 962 C CA . MET B 1 30 ? 1.977 9.883 3.32 1 96.5 30 MET B CA 1
ATOM 963 C C . MET B 1 30 ? 1.62 10.836 2.188 1 96.5 30 MET B C 1
ATOM 965 O O . MET B 1 30 ? 0.495 10.82 1.686 1 96.5 30 MET B O 1
ATOM 969 N N . GLU B 1 31 ? 2.586 11.555 1.766 1 95.5 31 GLU B N 1
ATOM 970 C CA . GLU B 1 31 ? 2.314 12.523 0.713 1 95.5 31 GLU B CA 1
ATOM 971 C C . GLU B 1 31 ? 2.23 11.852 -0.654 1 95.5 31 GLU B C 1
ATOM 973 O O . GLU B 1 31 ? 1.508 12.32 -1.537 1 95.5 31 GLU B O 1
ATOM 978 N N . CYS B 1 32 ? 2.93 10.766 -0.786 1 96.88 32 CYS B N 1
ATOM 979 C CA . CYS B 1 32 ? 3.021 10.219 -2.133 1 96.88 32 CYS B CA 1
ATOM 980 C C . CYS B 1 32 ? 2.738 8.719 -2.127 1 96.88 32 CYS B C 1
ATOM 982 O O . CYS B 1 32 ? 2.6 8.102 -3.188 1 96.88 32 CYS B O 1
ATOM 984 N N . LEU B 1 33 ? 2.715 8.078 -1.037 1 98.31 33 LEU B N 1
ATOM 985 C CA . LEU B 1 33 ? 2.391 6.676 -0.804 1 98.31 33 LEU B CA 1
ATOM 986 C C . LEU B 1 33 ? 3.475 5.766 -1.373 1 98.31 33 LEU B C 1
ATOM 988 O O . LEU B 1 33 ? 3.254 4.566 -1.554 1 98.31 33 LEU B O 1
ATOM 992 N N . HIS B 1 34 ? 4.703 6.285 -1.568 1 98.38 34 HIS B N 1
ATOM 993 C CA . HIS B 1 34 ? 5.848 5.41 -1.797 1 98.38 34 HIS B CA 1
ATOM 994 C C . HIS B 1 34 ? 6.262 4.699 -0.513 1 98.38 34 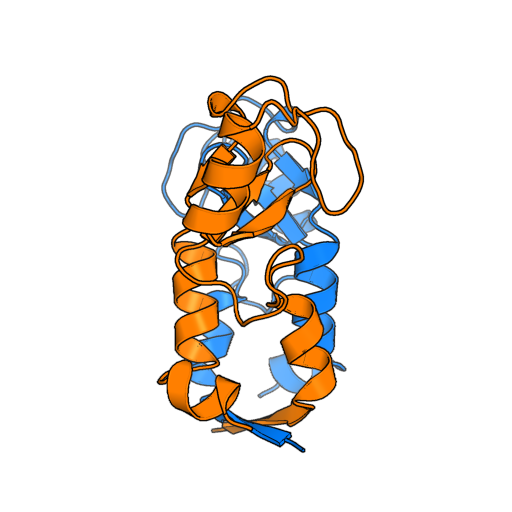HIS B C 1
ATOM 996 O O . HIS B 1 34 ? 6.113 5.25 0.581 1 98.38 34 HIS B O 1
ATOM 1002 N N . ARG B 1 35 ? 6.785 3.541 -0.714 1 98.69 35 ARG B N 1
ATOM 1003 C CA . ARG B 1 35 ? 7.082 2.662 0.412 1 98.69 35 ARG B CA 1
ATOM 1004 C C . ARG B 1 35 ? 8.57 2.332 0.467 1 98.69 35 ARG B C 1
ATOM 1006 O O . ARG B 1 35 ? 9.203 2.123 -0.569 1 98.69 35 ARG B O 1
ATOM 1013 N N . PHE B 1 36 ? 9.102 2.203 1.734 1 98.75 36 PHE B N 1
ATOM 1014 C CA . PHE B 1 36 ? 10.5 1.918 2.006 1 98.75 36 PHE B CA 1
ATOM 1015 C C . PHE B 1 36 ? 10.641 0.983 3.201 1 98.75 36 PHE B C 1
ATOM 1017 O O . PHE B 1 36 ? 9.703 0.812 3.977 1 98.75 36 PHE B O 1
ATOM 1024 N N . CYS B 1 37 ? 11.867 0.378 3.293 1 98.75 37 CYS B N 1
ATOM 1025 C CA . CYS B 1 37 ? 12.211 -0.18 4.594 1 98.75 37 CYS B CA 1
ATOM 1026 C C . CYS B 1 37 ? 12.164 0.893 5.676 1 98.75 37 CYS B C 1
ATOM 1028 O O . CYS B 1 37 ? 12.617 2.02 5.457 1 98.75 37 CYS B O 1
ATOM 1030 N N . ARG B 1 38 ? 11.672 0.5 6.738 1 98.62 38 ARG B N 1
ATOM 1031 C CA . ARG B 1 38 ? 11.633 1.444 7.848 1 98.62 38 ARG B CA 1
ATOM 1032 C C . ARG B 1 38 ? 13.016 2.031 8.117 1 98.62 38 ARG B C 1
ATOM 1034 O O . ARG B 1 38 ? 13.18 3.252 8.164 1 98.62 38 AR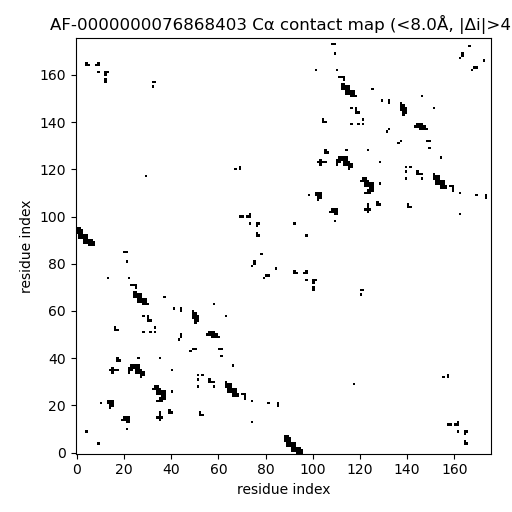G B O 1
ATOM 1041 N N . ASP B 1 39 ? 14.031 1.195 8.242 1 98.44 39 ASP B N 1
ATOM 1042 C CA . ASP B 1 39 ? 15.367 1.655 8.609 1 98.44 39 ASP B CA 1
ATOM 1043 C C . ASP B 1 39 ? 15.953 2.553 7.52 1 98.44 39 ASP B C 1
ATOM 1045 O O . ASP B 1 39 ? 16.625 3.545 7.816 1 98.44 39 ASP B O 1
ATOM 1049 N N . CYS B 1 40 ? 15.672 2.254 6.336 1 98.19 40 CYS B N 1
ATOM 1050 C CA . CYS B 1 40 ? 16.219 3.018 5.223 1 98.19 40 CYS B CA 1
ATOM 1051 C C . CYS B 1 40 ? 15.68 4.441 5.215 1 98.19 40 CYS B C 1
ATOM 1053 O O . CYS B 1 40 ? 16.453 5.402 5.176 1 98.19 40 CYS B O 1
ATOM 1055 N N . ILE B 1 41 ? 14.391 4.621 5.305 1 98 41 ILE B N 1
ATOM 1056 C CA . ILE B 1 41 ? 13.797 5.949 5.18 1 98 41 ILE B CA 1
ATOM 1057 C C . ILE B 1 41 ? 14.07 6.754 6.445 1 98 41 ILE B C 1
ATOM 1059 O O . ILE B 1 41 ? 14.281 7.969 6.383 1 98 41 ILE B O 1
ATOM 1063 N N . ASP B 1 42 ? 14.023 6.07 7.523 1 96.62 42 ASP B N 1
ATOM 1064 C CA . ASP B 1 42 ? 14.352 6.781 8.758 1 96.62 42 ASP B CA 1
ATOM 1065 C C . ASP B 1 42 ? 15.773 7.324 8.719 1 96.62 42 ASP B C 1
ATOM 1067 O O . ASP B 1 42 ? 16.016 8.461 9.117 1 96.62 42 ASP B O 1
ATOM 1071 N N . LYS B 1 43 ? 16.656 6.492 8.32 1 96.69 43 LYS B N 1
ATOM 1072 C CA . LYS B 1 43 ? 18.047 6.938 8.18 1 96.69 43 LYS B CA 1
ATOM 1073 C C . LYS B 1 43 ? 18.156 8.102 7.199 1 96.69 43 LYS B C 1
ATOM 1075 O O . LYS B 1 43 ? 18.844 9.086 7.469 1 96.69 43 LYS B O 1
ATOM 1080 N N . SER B 1 44 ? 17.5 7.98 6.094 1 96 44 SER B N 1
ATOM 1081 C CA . SER B 1 44 ? 17.5 9.031 5.078 1 96 44 SER B CA 1
ATOM 1082 C C . SER B 1 44 ? 17.016 10.359 5.652 1 96 44 SER B C 1
ATOM 1084 O O . SER B 1 44 ? 17.641 11.398 5.438 1 96 44 SER B O 1
ATOM 1086 N N . MET B 1 45 ? 15.969 10.359 6.418 1 93.69 45 MET B N 1
ATOM 1087 C CA . MET B 1 45 ? 15.398 11.562 7.008 1 93.69 45 MET B CA 1
ATOM 1088 C C . MET B 1 45 ? 16.328 12.133 8.078 1 93.69 45 MET B C 1
ATOM 1090 O O . MET B 1 45 ? 16.469 13.352 8.203 1 93.69 45 MET B O 1
ATOM 1094 N N . ARG B 1 46 ? 16.906 11.273 8.828 1 93.69 46 ARG B N 1
ATOM 1095 C CA . ARG B 1 46 ? 17.828 11.68 9.883 1 93.69 46 ARG B CA 1
ATOM 1096 C C . ARG B 1 46 ? 19.031 12.422 9.305 1 93.69 46 ARG B C 1
ATOM 1098 O O . ARG B 1 46 ? 19.562 13.336 9.93 1 93.69 46 ARG B O 1
ATOM 1105 N N . LEU B 1 47 ? 19.422 12.094 8.156 1 93.19 47 LEU B N 1
ATOM 1106 C CA . LEU B 1 47 ? 20.578 12.688 7.5 1 93.19 47 LEU B CA 1
ATOM 1107 C C . LEU B 1 47 ? 20.219 14.023 6.852 1 93.19 47 LEU B C 1
ATOM 1109 O O . LEU B 1 47 ? 21.047 14.648 6.195 1 93.19 47 LEU B O 1
ATOM 1113 N N . GLY B 1 48 ? 18.906 14.469 6.969 1 88.06 48 GLY B N 1
ATOM 1114 C CA . GLY B 1 48 ? 18.484 15.797 6.566 1 88.06 48 GLY B CA 1
ATOM 1115 C C . GLY B 1 48 ? 17.797 15.82 5.211 1 88.06 48 GLY B C 1
ATOM 1116 O O . GLY B 1 48 ? 17.641 16.891 4.609 1 88.06 48 GLY B O 1
ATOM 1117 N N . ASN B 1 49 ? 17.594 14.68 4.691 1 87.75 49 ASN B N 1
ATOM 1118 C CA . ASN B 1 49 ? 16.828 14.602 3.451 1 87.75 49 ASN B CA 1
ATOM 1119 C C . ASN B 1 49 ? 15.32 14.672 3.715 1 87.75 49 ASN B C 1
ATOM 1121 O O . ASN B 1 49 ? 14.703 13.672 4.086 1 87.75 49 ASN B O 1
ATOM 1125 N N . ASN B 1 50 ? 14.703 15.789 3.326 1 92.06 50 ASN B N 1
ATOM 1126 C CA . ASN B 1 50 ? 13.289 15.984 3.598 1 92.06 50 ASN B CA 1
ATOM 1127 C C . ASN B 1 50 ? 12.445 15.812 2.334 1 92.06 50 ASN B C 1
ATOM 1129 O O . ASN B 1 50 ? 11.57 16.641 2.051 1 92.06 50 ASN B O 1
ATOM 1133 N N . GLU B 1 51 ? 12.836 14.891 1.548 1 95.88 51 GLU B N 1
ATOM 1134 C CA . GLU B 1 51 ? 12.086 14.531 0.349 1 95.88 51 GLU B CA 1
ATOM 1135 C C . GLU B 1 51 ? 11.977 13.016 0.203 1 95.88 51 GLU B C 1
ATOM 1137 O O . GLU B 1 51 ? 12.812 12.273 0.714 1 95.88 51 GLU B O 1
ATOM 1142 N N . CYS B 1 52 ? 10.938 12.609 -0.428 1 96.81 52 CYS B N 1
ATOM 1143 C CA . CYS B 1 52 ? 10.812 11.188 -0.749 1 96.81 52 CYS B CA 1
ATOM 1144 C C . CYS B 1 52 ? 11.93 10.734 -1.679 1 96.81 52 CYS B C 1
ATOM 1146 O O . CYS B 1 52 ? 12.086 11.273 -2.775 1 96.81 52 CYS B O 1
ATOM 1148 N N . PRO B 1 53 ? 12.688 9.766 -1.314 1 97 53 PRO B N 1
ATOM 1149 C CA . PRO B 1 53 ? 13.805 9.297 -2.141 1 97 53 PRO B CA 1
ATOM 1150 C C . PRO B 1 53 ? 13.352 8.75 -3.49 1 97 53 PRO B C 1
ATOM 1152 O O . PRO B 1 53 ? 14.156 8.625 -4.414 1 97 53 PRO B O 1
ATOM 1155 N N . ALA B 1 54 ? 12.094 8.43 -3.623 1 97.06 54 ALA B N 1
ATOM 1156 C CA . ALA B 1 54 ? 11.617 7.812 -4.855 1 97.06 54 ALA B CA 1
ATOM 1157 C C . ALA B 1 54 ? 11.133 8.867 -5.848 1 97.06 54 ALA B C 1
ATOM 1159 O O . ALA B 1 54 ? 11.25 8.688 -7.062 1 97.06 54 ALA B O 1
ATOM 1160 N N . CYS B 1 55 ? 10.547 9.977 -5.391 1 97.31 55 CYS B N 1
ATOM 1161 C CA . CYS B 1 55 ? 9.906 10.883 -6.34 1 97.31 55 CYS B CA 1
ATOM 1162 C C . CYS B 1 55 ? 10.258 12.336 -6.035 1 97.31 55 CYS B C 1
ATOM 1164 O O . CYS B 1 55 ? 9.828 13.242 -6.746 1 97.31 55 CYS B O 1
ATOM 1166 N N . ARG B 1 56 ? 10.805 12.656 -4.879 1 95.69 56 ARG B N 1
ATOM 1167 C CA . ARG B 1 56 ? 11.352 13.945 -4.461 1 95.69 56 ARG B CA 1
ATOM 1168 C C . ARG B 1 56 ? 10.258 14.852 -3.908 1 95.69 56 ARG B C 1
ATOM 1170 O O . ARG B 1 56 ? 10.5 16.031 -3.633 1 95.69 56 ARG B O 1
ATOM 1177 N N . THR B 1 57 ? 9.109 14.266 -3.754 1 95.88 57 THR B N 1
ATOM 1178 C CA . THR B 1 57 ? 8.078 15.023 -3.055 1 95.88 57 THR B CA 1
ATOM 1179 C C . THR B 1 57 ? 8.562 15.453 -1.674 1 95.88 57 THR B C 1
ATOM 1181 O O . THR B 1 57 ? 9.203 14.68 -0.966 1 95.88 57 THR B O 1
ATOM 1184 N N . HIS B 1 58 ? 8.203 16.641 -1.38 1 94.62 58 HIS B N 1
ATOM 1185 C CA . HIS B 1 58 ? 8.625 17.188 -0.094 1 94.62 58 HIS B CA 1
ATOM 1186 C C . HIS B 1 58 ? 7.984 16.422 1.062 1 94.62 58 HIS B C 1
ATOM 1188 O O . HIS B 1 58 ? 6.77 16.188 1.06 1 94.62 58 HIS B O 1
ATOM 1194 N N . CYS B 1 59 ? 8.797 15.984 1.925 1 90.25 59 CYS B N 1
ATOM 1195 C CA . CYS B 1 59 ? 8.398 15.328 3.164 1 90.25 59 CYS B CA 1
ATOM 1196 C C . CYS B 1 59 ? 8.883 16.109 4.379 1 90.25 59 CYS B C 1
ATOM 1198 O O . CYS B 1 59 ? 10.094 16.234 4.598 1 90.25 59 CYS B O 1
ATOM 1200 N N . LYS B 1 60 ? 8.07 16.781 5.082 1 83.44 60 LYS B N 1
ATOM 1201 C CA . LYS B 1 60 ? 8.398 17.766 6.109 1 83.44 60 LYS B CA 1
ATOM 1202 C C . LYS B 1 60 ? 9.227 17.125 7.223 1 83.44 60 LYS B C 1
ATOM 1204 O O . LYS B 1 60 ? 10.234 17.703 7.652 1 83.44 60 LYS B O 1
ATOM 1209 N N . SER B 1 61 ? 8.781 16.078 7.852 1 89.25 61 SER B N 1
ATOM 1210 C CA . SER B 1 61 ? 9.422 15.414 8.977 1 89.25 61 SER B CA 1
ATOM 1211 C C . SER B 1 61 ? 9.062 13.938 9.023 1 89.25 61 SER B C 1
ATOM 1213 O O . SER B 1 61 ? 8.375 13.438 8.133 1 89.25 61 SER B O 1
ATOM 1215 N N . ARG B 1 62 ? 9.633 13.281 10.016 1 90.06 62 ARG B N 1
ATOM 1216 C CA . ARG B 1 62 ? 9.344 11.867 10.234 1 90.06 62 ARG B CA 1
ATOM 1217 C C . ARG B 1 62 ? 7.859 11.641 10.5 1 90.06 62 ARG B C 1
ATOM 1219 O O . ARG B 1 62 ? 7.371 10.516 10.414 1 90.06 62 ARG B O 1
ATOM 1226 N N . ARG B 1 63 ? 7.191 12.703 10.789 1 90.81 63 ARG B N 1
ATOM 1227 C CA . ARG B 1 63 ? 5.766 12.609 11.07 1 90.81 63 ARG B CA 1
ATOM 1228 C C . ARG B 1 63 ? 4.969 12.336 9.797 1 90.81 63 ARG B C 1
ATOM 1230 O O . ARG B 1 63 ? 3.812 11.922 9.859 1 90.81 63 ARG B O 1
ATOM 1237 N N . SER B 1 64 ? 5.664 12.539 8.688 1 93.75 64 SER B N 1
ATOM 1238 C CA . SER B 1 64 ? 5.035 12.289 7.398 1 93.75 64 SER B CA 1
ATOM 1239 C C . SER B 1 64 ? 5.082 10.805 7.043 1 93.75 64 SER B C 1
ATOM 1241 O O . SER B 1 64 ? 4.562 10.398 6 1 93.75 64 SER B O 1
ATOM 1243 N N . LEU B 1 65 ? 5.68 10.047 7.883 1 96.75 65 LEU B N 1
ATOM 1244 C CA . LEU B 1 65 ? 5.828 8.617 7.617 1 96.75 65 LEU B CA 1
ATOM 1245 C C . LEU B 1 65 ? 4.898 7.801 8.508 1 96.75 65 LEU B C 1
ATOM 1247 O O . LEU B 1 65 ? 4.648 8.172 9.656 1 96.75 65 LEU B O 1
ATOM 1251 N N . ARG B 1 66 ? 4.453 6.711 7.922 1 97.88 66 ARG B N 1
ATOM 1252 C CA . ARG B 1 66 ? 3.6 5.793 8.672 1 97.88 66 ARG B CA 1
ATOM 1253 C C . ARG B 1 66 ? 4.004 4.344 8.422 1 97.88 66 ARG B C 1
ATOM 1255 O O . ARG B 1 66 ? 4.324 3.967 7.289 1 97.88 66 ARG B O 1
ATOM 1262 N N . ASP B 1 67 ? 4.023 3.613 9.5 1 98.56 67 ASP B N 1
ATOM 1263 C CA . ASP B 1 67 ? 4.188 2.172 9.344 1 98.56 67 ASP B CA 1
ATOM 1264 C C . ASP B 1 67 ? 2.986 1.558 8.633 1 98.56 67 ASP B C 1
ATOM 1266 O O . ASP B 1 67 ? 1.849 1.984 8.844 1 98.56 67 ASP B O 1
ATOM 1270 N N . ASP B 1 68 ? 3.23 0.56 7.805 1 98.56 68 ASP B N 1
ATOM 1271 C CA . ASP B 1 68 ? 2.162 -0.098 7.059 1 98.56 68 ASP B CA 1
ATOM 1272 C C . ASP B 1 68 ? 2.186 -1.608 7.281 1 98.56 68 ASP B C 1
ATOM 1274 O O . ASP B 1 68 ? 2.631 -2.361 6.414 1 98.56 68 ASP B O 1
ATOM 1278 N N . PRO B 1 69 ? 1.668 -2.033 8.391 1 98.38 69 PRO B N 1
ATOM 1279 C CA . PRO B 1 69 ? 1.661 -3.473 8.664 1 98.38 69 PRO B CA 1
ATOM 1280 C C . PRO B 1 69 ? 0.853 -4.266 7.641 1 98.38 69 PRO B C 1
ATOM 1282 O O . PRO B 1 69 ? 1.097 -5.457 7.445 1 98.38 69 PRO B O 1
ATOM 1285 N N . ASN B 1 70 ? -0.091 -3.629 6.973 1 97.38 70 ASN B N 1
ATOM 1286 C CA . ASN B 1 70 ? -0.838 -4.305 5.918 1 97.38 70 ASN B CA 1
ATOM 1287 C C . ASN B 1 70 ? 0.066 -4.688 4.75 1 97.38 70 ASN B C 1
ATOM 1289 O O . ASN B 1 70 ? -0.06 -5.781 4.195 1 97.38 70 ASN B O 1
ATOM 1293 N N . PHE B 1 71 ? 0.9 -3.791 4.363 1 98.56 71 PHE B N 1
ATOM 1294 C CA . PHE B 1 71 ? 1.849 -4.082 3.295 1 98.56 71 PHE B CA 1
ATOM 1295 C C . PHE B 1 71 ? 2.854 -5.141 3.734 1 98.56 71 PHE B C 1
ATOM 1297 O O . PHE B 1 71 ? 3.281 -5.969 2.928 1 98.56 71 PHE B O 1
ATOM 1304 N N . ASP B 1 72 ? 3.211 -5.137 5.066 1 98.44 72 ASP B N 1
ATOM 1305 C CA . ASP B 1 72 ? 4.082 -6.176 5.609 1 98.44 72 ASP B CA 1
ATOM 1306 C C . ASP B 1 72 ? 3.445 -7.555 5.465 1 98.44 72 ASP B C 1
ATOM 1308 O O . ASP B 1 72 ? 4.125 -8.523 5.121 1 98.44 72 ASP B O 1
ATOM 1312 N N . ALA B 1 73 ? 2.201 -7.602 5.746 1 97.62 73 ALA B N 1
ATOM 1313 C CA . ALA B 1 73 ? 1.479 -8.867 5.609 1 97.62 73 ALA B CA 1
ATOM 1314 C C . ALA B 1 73 ? 1.496 -9.352 4.164 1 97.62 73 ALA B C 1
ATOM 1316 O O . ALA B 1 73 ? 1.642 -10.547 3.908 1 97.62 73 ALA B O 1
ATOM 1317 N N . LEU B 1 74 ? 1.326 -8.438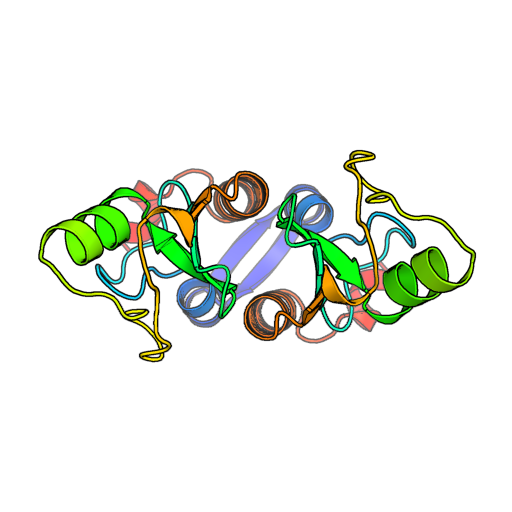 3.234 1 97.31 74 LEU B N 1
ATOM 1318 C CA . LEU B 1 74 ? 1.393 -8.773 1.816 1 97.31 74 LEU B CA 1
ATOM 1319 C C . LEU B 1 74 ? 2.766 -9.328 1.453 1 97.31 74 LEU B C 1
ATOM 1321 O O . LEU B 1 74 ? 2.867 -10.359 0.78 1 97.31 74 LEU B O 1
ATOM 1325 N N . ILE B 1 75 ? 3.822 -8.672 1.885 1 96.88 75 ILE B N 1
ATOM 1326 C CA . ILE B 1 75 ? 5.188 -9.102 1.6 1 96.88 75 ILE B CA 1
ATOM 1327 C C . ILE B 1 75 ? 5.41 -10.5 2.168 1 96.88 75 ILE B C 1
ATOM 1329 O O . ILE B 1 75 ? 6.012 -11.359 1.514 1 96.88 75 ILE B O 1
ATOM 1333 N N . LEU B 1 76 ? 4.898 -10.672 3.346 1 95.56 76 LEU B N 1
ATOM 1334 C CA . LEU B 1 76 ? 5.043 -11.977 3.98 1 95.56 76 LEU B CA 1
ATOM 1335 C C . LEU B 1 76 ? 4.344 -13.062 3.168 1 95.56 76 LEU B C 1
ATOM 1337 O O . LEU B 1 76 ? 4.844 -14.188 3.059 1 95.56 76 LEU B O 1
ATOM 1341 N N . ALA B 1 77 ? 3.188 -12.758 2.648 1 94.25 77 ALA B N 1
ATOM 1342 C CA . ALA B 1 77 ? 2.441 -13.703 1.821 1 94.25 77 ALA B CA 1
ATOM 1343 C C . ALA B 1 77 ? 3.199 -14.031 0.537 1 94.25 77 ALA B C 1
ATOM 1345 O O . ALA B 1 77 ? 3.146 -15.156 0.045 1 94.25 77 ALA B O 1
ATOM 1346 N N . LEU B 1 78 ? 3.93 -13.102 0.021 1 93.19 78 LEU B N 1
ATOM 1347 C CA . LEU B 1 78 ? 4.691 -13.273 -1.213 1 93.19 78 LEU B CA 1
ATOM 1348 C C . LEU B 1 78 ? 6.008 -13.992 -0.947 1 93.19 78 LEU B C 1
ATOM 1350 O O . LEU B 1 78 ? 6.41 -14.859 -1.726 1 93.19 78 LEU B O 1
ATOM 1354 N N . TYR B 1 79 ? 6.582 -13.531 0.159 1 91.94 79 TYR B N 1
ATOM 1355 C CA . TYR B 1 79 ? 7.914 -14.008 0.528 1 91.94 79 TYR B CA 1
ATOM 1356 C C . TYR B 1 79 ? 7.941 -14.484 1.975 1 91.94 79 TYR B C 1
ATOM 1358 O O . TYR B 1 79 ? 8.383 -13.766 2.867 1 91.94 79 TYR B O 1
ATOM 1366 N N . PRO B 1 80 ? 7.559 -15.711 2.125 1 89.19 80 PRO B N 1
ATOM 1367 C CA . PRO B 1 80 ? 7.582 -16.203 3.502 1 89.19 80 PRO B CA 1
ATOM 1368 C C . PRO B 1 80 ? 8.992 -16.234 4.094 1 89.19 80 PRO B C 1
ATOM 1370 O O . PRO B 1 80 ? 9.156 -16.172 5.316 1 89.19 80 PRO B O 1
ATOM 1373 N N . ASP B 1 81 ? 9.938 -16.281 3.225 1 89.81 81 ASP B N 1
ATOM 1374 C CA . ASP B 1 81 ? 11.344 -16.188 3.619 1 89.81 81 ASP B CA 1
ATOM 1375 C C . ASP B 1 81 ? 12.102 -15.227 2.717 1 89.81 81 ASP B C 1
ATOM 1377 O O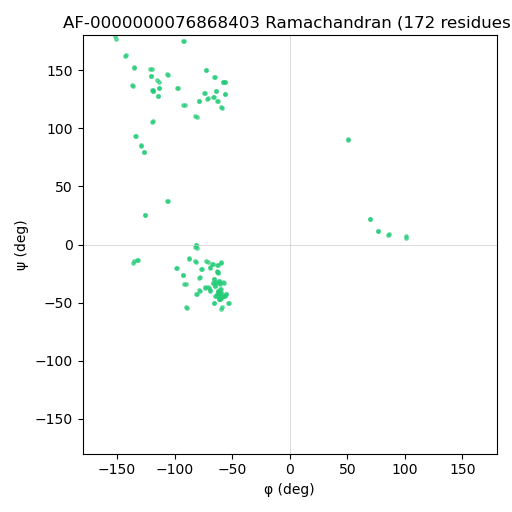 . ASP B 1 81 ? 12.672 -15.633 1.7 1 89.81 81 ASP B O 1
ATOM 1381 N N . ILE B 1 82 ? 12.172 -14.047 3.145 1 88.69 82 ILE B N 1
ATOM 1382 C CA . ILE B 1 82 ? 12.719 -12.969 2.33 1 88.69 82 ILE B CA 1
ATOM 1383 C C . ILE B 1 82 ? 14.188 -13.25 2.025 1 88.69 82 ILE B C 1
ATOM 1385 O O . ILE B 1 82 ? 14.648 -13.039 0.899 1 88.69 82 ILE B O 1
ATOM 1389 N N . ASP B 1 83 ? 14.883 -13.695 3.025 1 89.19 83 ASP B N 1
ATOM 1390 C CA . ASP B 1 83 ? 16.328 -13.898 2.867 1 89.19 83 ASP B CA 1
ATOM 1391 C C . ASP B 1 83 ? 16.609 -14.922 1.771 1 89.19 83 ASP B C 1
ATOM 1393 O O . ASP B 1 83 ? 17.609 -14.805 1.051 1 89.19 83 ASP B O 1
ATOM 1397 N N . LYS B 1 84 ? 15.758 -15.891 1.619 1 83.44 84 LYS B N 1
ATOM 1398 C CA . LYS B 1 84 ? 15.922 -16.906 0.587 1 83.44 84 LYS B CA 1
ATOM 1399 C C . LYS B 1 84 ? 15.789 -16.312 -0.808 1 83.44 84 LYS B C 1
ATOM 1401 O O . LYS B 1 84 ? 16.484 -16.719 -1.739 1 83.44 84 LYS B O 1
ATOM 1406 N N . TYR B 1 85 ? 15.023 -15.289 -0.916 1 80.75 85 TYR B N 1
ATOM 1407 C CA . TYR B 1 85 ? 14.742 -14.703 -2.223 1 80.75 85 TYR B CA 1
ATOM 1408 C C . TYR B 1 85 ? 15.719 -13.578 -2.541 1 80.75 85 TYR B C 1
ATOM 1410 O O . TYR B 1 85 ? 15.914 -13.234 -3.707 1 80.75 85 TYR B O 1
ATOM 1418 N N . GLU B 1 86 ? 16.234 -12.969 -1.504 1 81.56 86 GLU B N 1
ATOM 1419 C CA . GLU B 1 86 ? 17.234 -11.938 -1.742 1 81.56 86 GLU B CA 1
ATOM 1420 C C . GLU B 1 86 ? 18.531 -12.539 -2.273 1 81.56 86 GLU B C 1
ATOM 1422 O O . GLU B 1 86 ? 19.312 -11.859 -2.945 1 81.56 86 GLU B O 1
ATOM 1427 N N . GLU B 1 87 ? 18.734 -13.773 -2.082 1 68.62 87 GLU B N 1
ATOM 1428 C CA . GLU B 1 87 ? 19.922 -14.477 -2.559 1 68.62 87 GLU B CA 1
ATOM 1429 C C . GLU B 1 87 ? 19.781 -14.867 -4.027 1 68.62 87 GLU B C 1
ATOM 1431 O O . GLU B 1 87 ? 20.766 -15.141 -4.699 1 68.62 87 GLU B O 1
ATOM 1436 N N . GLU B 1 88 ? 18.578 -14.797 -4.484 1 60.53 88 GLU B N 1
ATOM 1437 C CA . GLU B 1 88 ? 18.375 -15.219 -5.871 1 60.53 88 GLU B CA 1
ATOM 1438 C C . GLU B 1 88 ? 18.469 -14.031 -6.824 1 60.53 88 GLU B C 1
ATOM 1440 O O . GLU B 1 88 ? 19.062 -14.125 -7.895 1 60.53 88 GLU B O 1
#